Protein AF-A0A8B6XBF7-F1 (afdb_monomer_lite)

Sequence (54 aa):
MNSQNRWTRDQLKLAFHLYCQLPFGRLHARNPEVMALARLLGRTPSALAMKLVN

Foldseek 3Di:
DDPPDDQDPVLLVVLVVVLVVDDPVQLQLPRPVLCVSCVVRVHRSHVSSVVSVD

Radius of gyration: 10.84 Å; chains: 1; bounding box: 20×28×30 Å
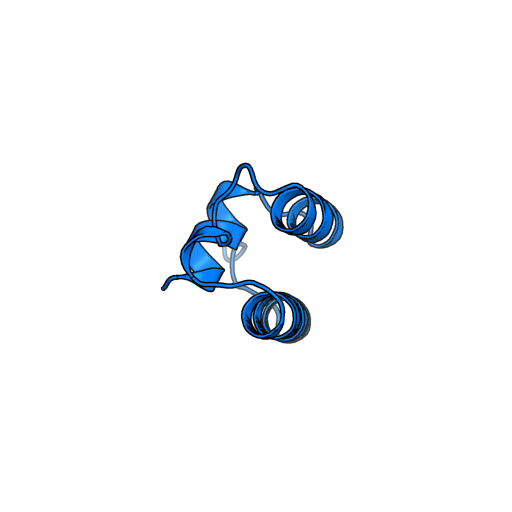
Secondary structure (DSSP, 8-state):
-----PPPHHHHHHHHHHHHHS-GGG-STT-HHHHHHHHHTT--HHHHHHHHH-

Structure (mmCIF, N/CA/C/O backbone):
data_AF-A0A8B6XBF7-F1
#
_entry.id   AF-A0A8B6XBF7-F1
#
loop_
_atom_site.group_PDB
_atom_site.id
_atom_site.type_symbol
_atom_site.label_atom_id
_atom_site.label_alt_id
_atom_site.label_comp_id
_atom_site.label_asym_id
_atom_site.label_entity_id
_atom_site.label_seq_id
_atom_site.pdbx_PDB_ins_code
_atom_site.Cartn_x
_atom_site.Cartn_y
_atom_site.Cartn_z
_atom_site.occupancy
_atom_site.B_iso_or_equiv
_atom_site.auth_seq_id
_atom_site.auth_comp_id
_atom_site.auth_asym_id
_atom_site.auth_atom_id
_atom_site.pdbx_PDB_model_num
ATOM 1 N N . MET A 1 1 ? -4.371 17.950 20.333 1.00 38.94 1 MET A N 1
ATOM 2 C CA . MET A 1 1 ? -3.401 16.834 20.222 1.00 38.94 1 MET A CA 1
ATOM 3 C C . MET A 1 1 ? -4.037 15.760 19.343 1.00 38.94 1 MET A C 1
ATOM 5 O O . MET A 1 1 ? -4.926 15.060 19.804 1.00 38.94 1 MET A O 1
ATOM 9 N N . ASN A 1 2 ? -3.712 15.732 18.044 1.00 45.78 2 ASN A N 1
ATOM 10 C CA . ASN A 1 2 ? -4.475 14.971 17.042 1.00 45.78 2 ASN A CA 1
ATOM 11 C C . ASN A 1 2 ? -4.156 13.470 17.062 1.00 45.78 2 ASN A C 1
ATOM 13 O O . ASN A 1 2 ? -3.118 13.031 16.579 1.00 45.78 2 ASN A O 1
ATOM 17 N N . SER A 1 3 ? -5.110 12.676 17.537 1.00 57.41 3 SER A N 1
ATOM 18 C CA . SER A 1 3 ? -5.073 11.209 17.605 1.00 57.41 3 SER A CA 1
ATOM 19 C C . SER A 1 3 ? -5.297 10.470 16.267 1.00 57.41 3 SER A C 1
ATOM 21 O O . SER A 1 3 ? -5.681 9.304 16.281 1.00 57.41 3 SER A O 1
ATOM 23 N N . GLN A 1 4 ? -5.116 11.091 15.098 1.00 59.94 4 GLN A N 1
ATOM 24 C CA . GLN A 1 4 ? -5.845 10.677 13.883 1.00 59.94 4 GLN A CA 1
ATOM 25 C C . GLN A 1 4 ? -4.947 10.324 12.683 1.00 59.94 4 GLN A C 1
ATOM 27 O O . GLN A 1 4 ? -5.043 10.933 11.626 1.00 59.94 4 GLN A O 1
ATOM 32 N N . ASN A 1 5 ? -4.074 9.318 12.817 1.00 71.50 5 ASN A N 1
ATOM 33 C CA . ASN A 1 5 ? -3.494 8.652 11.634 1.00 71.50 5 ASN A CA 1
ATOM 34 C C . ASN A 1 5 ? -3.280 7.137 11.810 1.00 71.50 5 ASN A C 1
ATOM 36 O O . ASN A 1 5 ? -2.559 6.518 11.026 1.00 71.50 5 ASN A O 1
ATOM 40 N N . ARG A 1 6 ? -3.897 6.514 12.824 1.00 89.81 6 ARG A N 1
ATOM 41 C CA . ARG A 1 6 ? -3.773 5.066 13.061 1.00 89.81 6 ARG A CA 1
ATOM 42 C C . ARG A 1 6 ? -4.454 4.283 11.942 1.00 89.81 6 ARG A C 1
ATOM 44 O O . ARG A 1 6 ? -5.497 4.695 11.445 1.00 89.81 6 ARG A O 1
ATOM 51 N N . TRP A 1 7 ? -3.845 3.180 11.528 1.00 94.50 7 TRP A N 1
ATOM 52 C CA . TRP A 1 7 ? -4.453 2.248 10.582 1.00 94.50 7 TRP A CA 1
ATOM 53 C C . TRP A 1 7 ? -5.589 1.496 11.270 1.00 94.50 7 TRP A C 1
ATOM 55 O O . TRP A 1 7 ? -5.403 0.977 12.371 1.00 94.50 7 TRP A O 1
ATOM 65 N N . THR A 1 8 ? -6.761 1.436 10.640 1.00 96.00 8 THR A N 1
ATOM 66 C CA . THR A 1 8 ? -7.847 0.589 11.144 1.00 96.00 8 THR A CA 1
ATOM 67 C C . THR A 1 8 ? -7.558 -0.876 10.826 1.00 96.00 8 THR A C 1
ATOM 69 O O . THR A 1 8 ? -6.785 -1.195 9.919 1.00 96.00 8 THR A O 1
ATOM 72 N N . ARG A 1 9 ? -8.204 -1.793 11.552 1.00 96.19 9 ARG A N 1
ATOM 73 C CA . ARG A 1 9 ? -8.045 -3.233 11.315 1.00 96.19 9 ARG A CA 1
ATOM 74 C C . ARG A 1 9 ? -8.389 -3.621 9.875 1.00 96.19 9 ARG A C 1
ATOM 76 O O . ARG A 1 9 ? -7.691 -4.443 9.292 1.00 96.19 9 ARG A O 1
ATOM 83 N N . ASP A 1 10 ? -9.421 -3.021 9.295 1.00 97.25 10 ASP A N 1
ATOM 84 C CA . ASP A 1 10 ? -9.837 -3.345 7.929 1.00 97.25 10 ASP A CA 1
ATOM 85 C C . ASP A 1 10 ? -8.909 -2.727 6.879 1.00 97.25 10 ASP A C 1
ATOM 87 O O . ASP A 1 10 ? -8.583 -3.395 5.899 1.00 97.25 10 ASP A O 1
ATOM 91 N N . GLN A 1 11 ? -8.366 -1.527 7.128 1.00 97.31 11 GLN A N 1
ATOM 92 C CA . GLN A 1 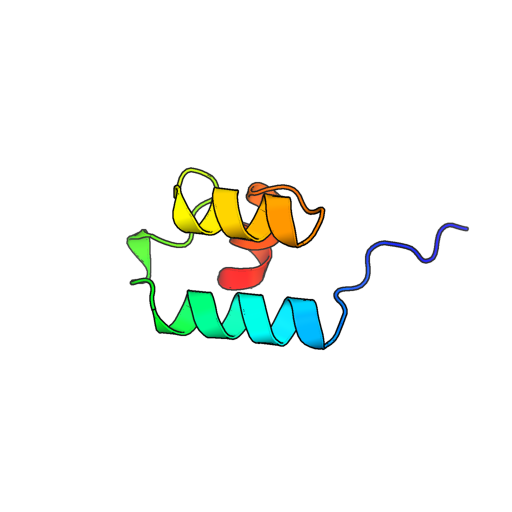11 ? -7.294 -0.971 6.293 1.00 97.31 11 GLN A CA 1
ATOM 93 C C . GLN A 1 11 ? -6.064 -1.895 6.278 1.00 97.31 11 GLN A C 1
ATOM 95 O O . GLN A 1 11 ? -5.471 -2.103 5.223 1.00 97.31 11 GLN A O 1
ATOM 100 N N . LEU A 1 12 ? -5.700 -2.485 7.424 1.00 97.25 12 LEU A N 1
ATOM 101 C CA . LEU A 1 12 ? -4.589 -3.439 7.513 1.00 97.25 12 LEU A CA 1
ATOM 102 C C . LEU A 1 12 ? -4.878 -4.746 6.773 1.00 97.25 12 LEU A C 1
ATOM 104 O O . LEU A 1 12 ? -4.005 -5.230 6.063 1.00 97.25 12 LEU A O 1
ATOM 108 N N . LYS A 1 13 ? -6.089 -5.302 6.898 1.00 98.12 13 LYS A N 1
ATOM 109 C CA . LYS A 1 13 ? -6.479 -6.511 6.152 1.00 98.12 13 LYS A CA 1
ATOM 110 C C . LYS A 1 13 ? -6.400 -6.288 4.644 1.00 98.12 13 LYS A C 1
ATOM 112 O O . LYS A 1 13 ? -5.867 -7.135 3.941 1.00 98.12 13 LYS A O 1
ATOM 117 N N . LEU A 1 14 ? -6.904 -5.154 4.155 1.00 98.31 14 LEU A N 1
ATOM 118 C CA . LEU A 1 14 ? -6.867 -4.826 2.730 1.00 98.31 14 LEU A CA 1
ATOM 119 C C . LEU A 1 14 ? -5.436 -4.579 2.236 1.00 98.31 14 LEU A C 1
ATOM 121 O O . LEU A 1 14 ? -5.069 -5.070 1.172 1.00 98.31 14 LEU A O 1
ATOM 125 N N . ALA A 1 15 ? -4.608 -3.876 3.016 1.00 97.94 15 ALA A N 1
ATOM 126 C CA . ALA A 1 15 ? -3.192 -3.708 2.695 1.00 97.94 15 ALA A CA 1
ATOM 127 C C . ALA A 1 15 ? -2.461 -5.061 2.654 1.00 97.94 15 ALA A C 1
ATOM 129 O O . ALA A 1 15 ? -1.729 -5.333 1.709 1.00 97.94 15 ALA A O 1
ATOM 130 N N . PHE A 1 16 ? -2.706 -5.937 3.632 1.00 98.00 16 PHE A N 1
ATOM 131 C CA . PHE A 1 16 ? -2.125 -7.278 3.673 1.00 98.00 16 PHE A CA 1
ATOM 132 C C . PHE A 1 16 ? -2.592 -8.154 2.504 1.00 98.00 16 PHE A C 1
ATOM 134 O O . PHE A 1 16 ? -1.786 -8.846 1.893 1.00 98.00 16 PHE A O 1
ATOM 141 N N . HIS A 1 17 ? -3.873 -8.080 2.138 1.00 98.25 17 HIS A N 1
ATOM 142 C CA . HIS A 1 17 ? -4.392 -8.771 0.961 1.00 98.25 17 HIS A CA 1
ATOM 143 C C . HIS A 1 17 ? -3.647 -8.351 -0.313 1.00 98.25 17 HIS A C 1
ATOM 145 O O . HIS A 1 17 ? -3.181 -9.213 -1.052 1.00 98.25 17 HIS A O 1
ATOM 151 N N . LEU A 1 18 ? -3.460 -7.041 -0.523 1.00 98.12 18 LEU A N 1
ATOM 152 C CA . LEU A 1 18 ? -2.701 -6.529 -1.665 1.00 98.12 18 LEU A CA 1
ATOM 153 C C . LEU A 1 18 ? -1.223 -6.949 -1.611 1.00 98.12 18 LEU A C 1
ATOM 155 O O . LEU A 1 18 ? -0.653 -7.314 -2.636 1.00 98.12 18 LEU A O 1
ATOM 159 N N . TYR A 1 19 ? -0.606 -6.935 -0.426 1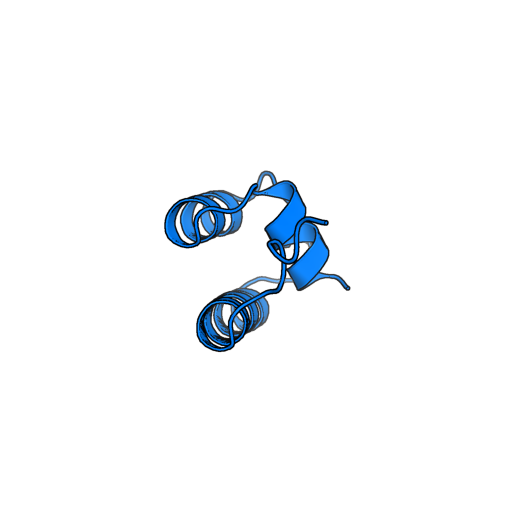.00 98.00 19 TYR A N 1
ATOM 160 C CA . TYR A 1 19 ? 0.771 -7.400 -0.231 1.00 98.00 19 TYR A CA 1
ATOM 161 C C . TYR A 1 19 ? 0.962 -8.838 -0.729 1.00 98.00 19 TYR A C 1
ATOM 163 O O . TYR A 1 19 ? 1.920 -9.115 -1.441 1.00 98.00 19 TYR A O 1
ATOM 171 N N . CYS A 1 20 ? 0.027 -9.739 -0.418 1.00 97.44 20 CYS A N 1
ATOM 172 C CA . CYS A 1 20 ? 0.090 -11.133 -0.863 1.00 97.44 20 CYS A CA 1
ATOM 173 C C . CYS A 1 20 ? -0.068 -11.311 -2.383 1.00 97.44 20 CYS A C 1
ATOM 175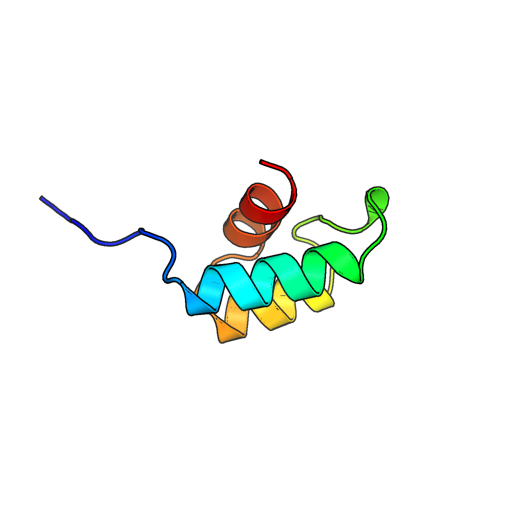 O O . CYS A 1 20 ? 0.297 -12.361 -2.905 1.00 97.44 20 CYS A O 1
ATOM 177 N N . GLN A 1 21 ? -0.630 -10.328 -3.088 1.00 97.56 21 GLN A N 1
ATOM 178 C CA . GLN A 1 21 ? -0.860 -10.392 -4.534 1.00 97.56 21 GLN A CA 1
ATOM 179 C C . GLN A 1 21 ? 0.294 -9.799 -5.347 1.00 97.56 21 GLN A C 1
ATOM 181 O O . GLN A 1 21 ? 0.511 -10.199 -6.492 1.00 97.56 21 GLN A O 1
ATOM 186 N N . LEU A 1 22 ? 1.032 -8.843 -4.779 1.00 97.44 22 LEU A N 1
ATOM 187 C CA . LEU A 1 22 ? 2.075 -8.117 -5.493 1.00 97.44 22 LEU A CA 1
ATOM 188 C C . LEU A 1 22 ? 3.473 -8.682 -5.209 1.00 97.44 22 LEU A C 1
ATOM 190 O O . LEU A 1 22 ? 3.842 -8.868 -4.052 1.00 97.44 22 LEU A O 1
ATOM 194 N N . PRO A 1 23 ? 4.316 -8.871 -6.241 1.00 96.12 23 PRO A N 1
ATOM 195 C CA . PRO A 1 23 ? 5.715 -9.209 -6.026 1.00 96.12 23 PRO A CA 1
ATOM 196 C C . PRO A 1 23 ? 6.480 -8.026 -5.408 1.00 96.12 23 PRO A C 1
ATOM 198 O O . PRO A 1 23 ? 6.124 -6.863 -5.607 1.00 96.12 23 PRO A O 1
ATOM 201 N N . PHE A 1 24 ? 7.592 -8.325 -4.731 1.00 87.75 24 PHE A N 1
ATOM 202 C CA . PHE A 1 24 ? 8.416 -7.374 -3.965 1.00 87.75 24 PHE A CA 1
ATOM 203 C C . PHE A 1 24 ? 8.791 -6.083 -4.728 1.00 87.75 24 PHE A C 1
ATOM 205 O O . PHE A 1 24 ? 8.788 -5.000 -4.152 1.00 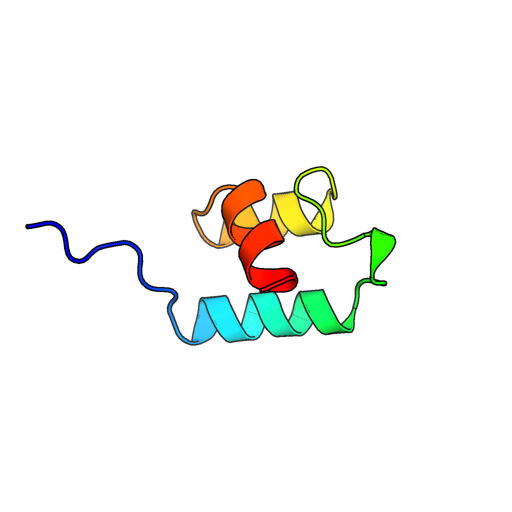87.75 24 PHE A O 1
ATOM 212 N N . GLY A 1 25 ? 9.010 -6.146 -6.046 1.00 94.88 25 GLY A N 1
ATOM 213 C CA . GLY A 1 25 ? 9.322 -4.973 -6.879 1.00 94.88 25 GLY A CA 1
ATOM 214 C C . GLY A 1 25 ? 8.132 -4.076 -7.247 1.00 94.88 25 GLY A C 1
ATOM 215 O O . GLY A 1 25 ? 8.322 -3.048 -7.888 1.00 94.88 25 GLY A O 1
ATOM 216 N N . ARG A 1 26 ? 6.901 -4.450 -6.879 1.00 97.31 26 ARG A N 1
ATOM 217 C CA . ARG A 1 26 ? 5.665 -3.743 -7.258 1.00 97.31 26 ARG A CA 1
ATOM 218 C C . ARG A 1 26 ? 4.972 -3.048 -6.085 1.00 97.31 26 ARG A C 1
ATOM 220 O O . ARG A 1 26 ? 3.956 -2.390 -6.297 1.00 97.31 26 ARG A O 1
ATOM 227 N N . LEU A 1 27 ? 5.526 -3.118 -4.876 1.00 97.50 27 LEU A N 1
ATOM 228 C CA . LEU A 1 27 ? 4.980 -2.512 -3.651 1.00 97.50 27 LEU A CA 1
ATOM 229 C C . LEU A 1 27 ? 5.317 -1.010 -3.519 1.00 97.50 27 LEU A C 1
ATOM 231 O O . LEU A 1 27 ? 5.612 -0.515 -2.435 1.00 97.50 27 LEU A O 1
ATOM 235 N N . HIS A 1 28 ? 5.303 -0.260 -4.625 1.00 97.69 28 HIS A N 1
ATOM 236 C CA . HIS A 1 28 ? 5.700 1.150 -4.655 1.00 97.69 28 HIS A CA 1
ATOM 237 C C . HIS A 1 28 ? 4.517 2.089 -4.920 1.00 97.69 28 HIS A C 1
ATOM 239 O O . HIS A 1 28 ? 3.543 1.735 -5.580 1.00 97.69 28 HIS A O 1
ATOM 245 N N . ALA A 1 29 ? 4.638 3.349 -4.496 1.00 97.88 29 ALA A N 1
ATOM 246 C CA . ALA A 1 29 ? 3.565 4.347 -4.575 1.00 97.88 29 ALA A CA 1
ATOM 247 C C . ALA A 1 29 ? 3.061 4.641 -6.003 1.00 97.88 29 ALA A C 1
ATOM 249 O O . ALA A 1 29 ? 1.937 5.103 -6.167 1.00 97.88 29 ALA A O 1
ATOM 250 N N . ARG A 1 30 ? 3.883 4.379 -7.032 1.00 97.94 30 ARG A N 1
ATOM 251 C CA . ARG A 1 30 ? 3.513 4.518 -8.456 1.00 97.94 30 ARG A CA 1
ATOM 252 C C . ARG A 1 30 ? 2.762 3.314 -9.040 1.00 97.94 30 ARG A C 1
ATOM 254 O O . ARG A 1 30 ? 2.409 3.348 -10.212 1.00 97.94 30 ARG A O 1
ATOM 261 N N . ASN A 1 31 ? 2.561 2.239 -8.275 1.00 98.31 31 ASN A N 1
ATOM 262 C CA . ASN A 1 31 ? 1.822 1.081 -8.765 1.00 98.31 31 ASN A CA 1
ATOM 263 C C . ASN A 1 31 ? 0.320 1.444 -8.816 1.00 98.31 31 ASN A C 1
ATOM 265 O O . ASN A 1 31 ? -0.211 1.893 -7.795 1.00 98.31 31 ASN A O 1
ATOM 269 N N . PRO A 1 32 ? -0.375 1.244 -9.954 1.00 98.50 32 PRO A N 1
ATOM 270 C CA . PRO A 1 32 ? -1.804 1.525 -10.084 1.00 98.50 32 PRO A CA 1
ATOM 271 C C . PRO A 1 32 ? -2.690 0.862 -9.019 1.00 98.50 32 PRO A C 1
ATOM 273 O O . PRO A 1 32 ? -3.641 1.486 -8.554 1.00 98.50 32 PRO A O 1
ATOM 276 N N . GLU A 1 33 ? -2.371 -0.360 -8.589 1.00 98.50 33 GLU A N 1
ATOM 277 C CA . GLU A 1 33 ? -3.127 -1.106 -7.573 1.00 98.50 33 GLU A CA 1
ATOM 278 C C . GLU A 1 33 ? -2.943 -0.487 -6.181 1.00 98.50 33 GLU A C 1
ATOM 280 O O . GLU A 1 33 ? -3.912 -0.286 -5.447 1.00 98.50 33 GLU A O 1
ATOM 285 N N . VAL A 1 34 ? -1.715 -0.065 -5.856 1.00 98.50 34 VAL A N 1
ATOM 286 C CA . VAL A 1 34 ? -1.413 0.691 -4.629 1.00 98.50 34 VAL A CA 1
ATOM 287 C C . VAL A 1 34 ? -2.126 2.046 -4.650 1.00 98.50 34 VAL A C 1
ATOM 289 O O . VAL A 1 34 ? -2.729 2.444 -3.658 1.00 98.50 34 VAL A O 1
ATOM 292 N N . MET A 1 35 ? -2.121 2.754 -5.782 1.00 98.69 35 MET A N 1
ATOM 293 C CA . MET A 1 35 ? -2.838 4.026 -5.928 1.00 98.69 35 MET A CA 1
ATOM 294 C C . MET A 1 35 ? -4.355 3.859 -5.784 1.00 98.69 35 MET A C 1
ATOM 296 O O . MET A 1 35 ? -5.009 4.678 -5.135 1.00 98.69 35 MET A O 1
ATOM 300 N N . ALA A 1 36 ? -4.924 2.812 -6.383 1.00 98.69 36 ALA A N 1
ATOM 301 C CA . ALA A 1 36 ? -6.346 2.507 -6.295 1.00 98.69 36 ALA A CA 1
ATOM 302 C C . ALA A 1 36 ? -6.759 2.201 -4.852 1.00 98.69 36 ALA A C 1
ATOM 304 O O . ALA A 1 36 ? -7.682 2.838 -4.340 1.00 98.69 36 ALA A O 1
ATOM 305 N N . LEU A 1 37 ? -6.032 1.308 -4.174 1.00 98.56 37 LEU A N 1
ATOM 306 C CA . LEU A 1 37 ? -6.329 0.966 -2.790 1.00 98.56 37 LEU A CA 1
ATOM 307 C C . LEU A 1 37 ? -6.131 2.171 -1.862 1.00 98.56 37 LEU A C 1
ATOM 309 O O . LEU A 1 37 ? -6.991 2.446 -1.032 1.00 98.56 37 LEU A O 1
ATOM 313 N N . ALA A 1 38 ? -5.059 2.950 -2.024 1.00 98.19 38 ALA A N 1
ATOM 314 C CA . ALA A 1 38 ? -4.824 4.134 -1.198 1.00 98.19 38 ALA A CA 1
ATOM 315 C C . ALA A 1 38 ? -5.978 5.147 -1.290 1.00 98.19 38 ALA A C 1
ATOM 317 O O . ALA A 1 38 ? -6.438 5.632 -0.255 1.00 98.19 38 ALA A O 1
ATOM 318 N N . ARG A 1 39 ? -6.505 5.399 -2.500 1.00 98.31 39 ARG A N 1
ATOM 319 C CA . ARG A 1 39 ? -7.695 6.246 -2.696 1.00 98.31 39 ARG A CA 1
ATOM 320 C C . ARG A 1 39 ? -8.917 5.696 -1.964 1.00 98.31 39 ARG A C 1
ATOM 322 O O . ARG A 1 39 ? -9.592 6.459 -1.284 1.00 98.31 39 ARG A O 1
ATOM 329 N N . LEU A 1 40 ? -9.159 4.386 -2.046 1.00 97.88 40 LEU A N 1
ATOM 330 C CA . LEU A 1 40 ? -10.277 3.730 -1.359 1.00 97.88 40 LEU A CA 1
ATOM 331 C C . LEU A 1 40 ? -10.155 3.808 0.172 1.00 97.88 40 LEU A C 1
ATOM 333 O O . LEU A 1 40 ? -11.154 3.977 0.863 1.00 97.88 40 LEU A O 1
ATOM 337 N N . LEU A 1 41 ? -8.935 3.734 0.711 1.00 96.50 41 LEU A N 1
ATOM 338 C CA . LEU A 1 41 ? -8.678 3.825 2.153 1.00 96.50 41 LEU A CA 1
ATOM 339 C C . LEU A 1 41 ? -8.585 5.269 2.679 1.00 96.50 41 LEU A C 1
ATOM 341 O O . LEU A 1 41 ? -8.377 5.447 3.883 1.00 96.50 41 LEU A O 1
ATOM 345 N N . GLY A 1 42 ? -8.680 6.287 1.813 1.00 96.44 42 GLY A N 1
ATOM 346 C CA . GLY A 1 42 ? -8.468 7.690 2.186 1.00 96.44 42 GLY A CA 1
ATOM 347 C C . GLY A 1 42 ? -7.028 7.993 2.623 1.00 96.44 42 GLY A C 1
ATOM 348 O O . GLY A 1 42 ? -6.802 8.809 3.514 1.00 96.44 42 GLY A O 1
ATOM 349 N N . ARG A 1 43 ? -6.038 7.300 2.046 1.00 95.75 43 ARG A N 1
ATOM 350 C CA . ARG A 1 43 ? -4.602 7.451 2.340 1.00 95.75 43 ARG A CA 1
ATOM 351 C C . ARG A 1 43 ? -3.841 7.920 1.104 1.00 95.75 43 ARG A C 1
ATOM 353 O O . ARG A 1 43 ? -4.312 7.813 -0.025 1.00 95.75 43 ARG A O 1
ATOM 360 N N . THR A 1 44 ? -2.618 8.402 1.306 1.00 97.50 44 THR A N 1
ATOM 361 C CA . THR A 1 44 ? -1.717 8.674 0.181 1.00 97.50 44 THR A CA 1
ATOM 362 C C . THR A 1 44 ? -1.090 7.372 -0.332 1.00 97.50 44 THR A C 1
ATOM 364 O O . THR A 1 44 ? -0.808 6.474 0.471 1.00 97.50 44 THR A O 1
ATOM 367 N N . PRO A 1 45 ? -0.807 7.256 -1.645 1.00 98.31 45 PRO A N 1
ATOM 368 C CA . PRO A 1 45 ? -0.105 6.094 -2.190 1.00 98.31 45 PRO A CA 1
ATOM 369 C C . PRO A 1 45 ? 1.242 5.839 -1.505 1.00 98.31 45 PRO A C 1
ATOM 371 O O . PRO A 1 45 ? 1.587 4.691 -1.250 1.00 98.31 45 PRO A O 1
ATOM 374 N N . SER A 1 46 ? 1.974 6.896 -1.130 1.00 97.69 46 SER A N 1
ATOM 375 C CA . SER A 1 46 ? 3.232 6.780 -0.381 1.00 97.69 46 SER A CA 1
ATOM 376 C C . SER A 1 46 ? 3.040 6.194 1.018 1.00 97.69 46 SER A C 1
ATOM 378 O O . SER A 1 46 ? 3.837 5.358 1.432 1.00 97.69 46 SER A O 1
ATOM 380 N N . ALA A 1 47 ? 1.983 6.581 1.740 1.00 96.94 47 ALA A N 1
ATOM 381 C CA . ALA A 1 47 ? 1.698 6.025 3.062 1.00 96.94 47 ALA A CA 1
ATOM 382 C C . ALA A 1 47 ? 1.332 4.537 2.990 1.00 96.94 47 ALA A C 1
ATOM 384 O O . ALA A 1 47 ? 1.794 3.759 3.823 1.00 96.94 47 ALA A O 1
ATOM 385 N N . LEU A 1 48 ? 0.537 4.132 1.993 1.00 97.69 48 LEU A N 1
ATOM 386 C CA . LEU A 1 48 ? 0.223 2.719 1.779 1.00 97.69 48 LEU A CA 1
ATOM 387 C C . LEU A 1 48 ? 1.460 1.931 1.335 1.00 97.69 48 LEU A C 1
ATOM 389 O O . LEU A 1 48 ? 1.724 0.885 1.908 1.00 97.69 48 LEU A O 1
ATOM 393 N N . ALA A 1 49 ? 2.248 2.443 0.386 1.00 97.75 49 ALA A N 1
ATOM 394 C CA . ALA A 1 49 ? 3.485 1.795 -0.052 1.00 97.75 49 ALA A CA 1
ATOM 395 C C . ALA A 1 49 ? 4.457 1.575 1.114 1.00 97.75 49 ALA A C 1
ATOM 397 O O . ALA A 1 49 ? 4.923 0.459 1.310 1.00 97.75 49 ALA A O 1
ATOM 398 N N . MET A 1 50 ? 4.685 2.596 1.952 1.00 96.56 50 MET A N 1
ATOM 399 C CA . MET A 1 50 ? 5.472 2.429 3.177 1.00 96.56 50 MET A CA 1
ATOM 400 C C . MET A 1 50 ? 4.873 1.360 4.088 1.00 96.56 50 MET A C 1
ATOM 402 O O . MET A 1 50 ? 5.620 0.576 4.658 1.00 96.56 50 MET A O 1
ATOM 406 N N . LYS A 1 51 ? 3.544 1.281 4.204 1.00 96.19 51 LYS A N 1
ATOM 407 C CA . LYS A 1 51 ? 2.902 0.275 5.052 1.00 96.19 51 LYS A CA 1
ATOM 408 C C . LYS A 1 51 ? 3.018 -1.158 4.522 1.00 96.19 51 LYS A C 1
ATOM 410 O O . LYS A 1 51 ? 2.942 -2.090 5.310 1.00 96.19 51 LYS A O 1
ATOM 415 N N . LEU A 1 52 ? 3.178 -1.335 3.213 1.00 96.38 52 LEU A N 1
ATOM 416 C CA . LEU A 1 52 ? 3.369 -2.647 2.592 1.00 96.38 52 LEU A CA 1
ATOM 417 C C . LEU A 1 52 ? 4.801 -3.175 2.759 1.00 96.38 52 LEU A C 1
ATOM 419 O O . LEU A 1 52 ? 5.011 -4.377 2.641 1.00 96.38 52 LEU A O 1
ATOM 423 N N . VAL A 1 53 ? 5.777 -2.296 3.007 1.00 93.94 53 VAL A N 1
ATOM 424 C CA . VAL A 1 53 ? 7.204 -2.661 3.084 1.00 93.94 53 VAL A CA 1
ATOM 425 C C . VAL A 1 53 ? 7.826 -2.489 4.479 1.00 93.94 53 VAL A C 1
ATOM 427 O O . VAL A 1 53 ? 8.988 -2.843 4.645 1.00 93.94 53 VAL A O 1
ATOM 430 N N . ASN A 1 54 ? 7.079 -1.961 5.461 1.00 81.12 54 ASN A N 1
ATOM 431 C CA . ASN A 1 54 ? 7.489 -1.781 6.867 1.00 81.12 54 ASN A CA 1
ATOM 432 C C . ASN A 1 54 ? 6.507 -2.456 7.833 1.00 81.12 54 ASN A C 1
ATOM 434 O O . ASN A 1 54 ? 6.986 -3.143 8.756 1.00 81.12 54 ASN A O 1
#

Organism: NCBI:txid1121388

pLDDT: mean 92.8, std 12.97, range [38.94, 98.69]

=== Feature glossary ===
Key to the feature types in this record:

— What the protein is —

Primary structure: the covalent order of the twenty standard amino acids along the backbone. Two proteins with the same sequence will (almost always) fold to the same structure; two with 30% identity often share a fold but not the details.

Database cross-references. InterPro integrates a dozen domain/family signature databases into unified entries with residue-range hits. GO terms attach function/process/location labels with evidence codes. CATH codes position the fold in a four-level structural taxonomy. Organism is the NCBI-taxonomy species name.

— Where its atoms are —

The mmCIF block holds the 3D Cartesian coordinates of each backbone atom (N, Cα, C, O) in ångströms. mmCIF is the PDB's canonical archive format — a tagged-loop text representation of the atomic model.

Six rendered views show the 3D structure from the faces of a cube — i.e. along ±x, ±y, ±z. Rendering representation is drawn randomly per protein from cartoon (secondary-structure ribbons), sticks (backbone bonds), or molecular surface; coloring is either N→C rainbow (blue at the N-terminus through red at the C-terminus) or one color per chain.

— Local backbone conformation —

DSSP 8-state secondary structure assigns each residue one of H (α-helix), G (3₁₀-helix), I (π-helix), E (extended β-strand), B (isolated β-bridge), T (hydrogen-bonded turn), S (bend), or '-' (coil). The assignment is computed from backbone hydrogen-bond geometry via the Kabsch–Sander algorithm.

P-SEA three-state annotation labels each residue as helix, strand, or coil based purely on the geometry of the Cα trace. It serves as a fallback when the full backbone (and thus DSSP) is unavailable.

The φ/ψ torsion pair specifies the backbone conformation at each residue. φ rotates about the N–Cα bond, ψ about the Cα–C bond. Steric clashes forbid most of the (φ, ψ) plane — the allowed regions (α-helix basin, β-sheet basin, left-handed helix) are the Ramachandran-allowed regions.

— Global shape and packing —

The geometric summary reports three shape descriptors. Rg (radius of gyration) measures how spread out the Cα atoms are about their centre of mass; compact globular proteins have small Rg, elongated or unfolded ones large. Cα contacts (<8 Å, |i−j|>4) count long-range residue pairs in spatial proximity — high for tightly packed folds, near zero for rods or random coil. The bounding-box extents give the protein's footprint along x, y, z in Å.

Accessible surface area quantifies burial. A residue with SASA near zero is packed into the hydrophobic core; one with SASA >100 Å² sits on the surface. Computed here via the Shrake–Rupley numerical algorithm with a 1.4 Å probe.

Plot images: a contact map (which residues are close in 3D, as an N×N binary image), a Ramachandran scatter (backbone torsion angles, revealing secondary-structure composition at a glance), and — for AlphaFold structures — a PAE heatmap (pairwise prediction confidence).

— Structural neighborhood —

The Foldseek 3Di string encodes local tertiary geometry as a 20-letter alphabet — one character per residue — derived from the relative positions of nearby Cα atoms. Unlike the amino-acid sequence, 3Di is a direct function of the 3D structure, so two proteins with the same fold have similar 3Di strings even at low sequence identity.

Nearest PDB neighbors are the top structural matches found by Foldseek when searching this structure against the entire Protein Data Bank. Each hit reports a TM-score (0 to 1; >0.5 almost always implies the same fold) and an E-value. These are *structural* homologs — they may share no detectable sequence similarity.

— Confidence and disorder —

For AlphaFold models, the B-factor field carries pLDDT — t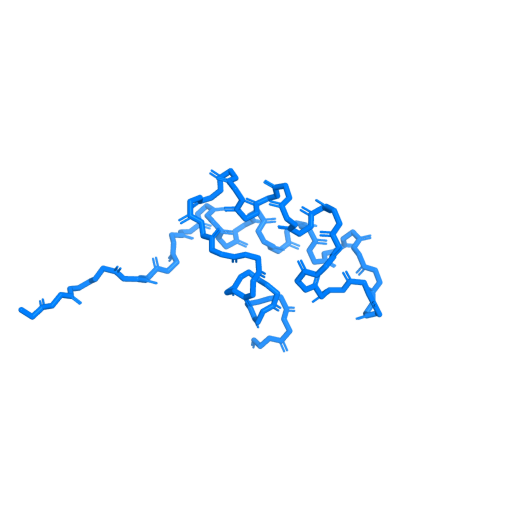he model's own estimate of local accuracy on a 0–100 scale. Regions with pLDDT<50 should be treated as essentially unmodeled; they often correspond to intrinsically disordered segments.

B-factor (Debye–Waller factor) reflects atomic displacement in the crystal lattice. It is an experimental observable (units Å²), not a prediction; low values mean the atom is pinned down, high values mean it moves or is heterogeneous across the crystal.

Predicted aligned error is AlphaFold's pairwise confidence. Unlike pLDDT (per-residue), PAE is per-residue-pair and captures whether two parts of the structure are correctly placed relative to each other. Units are ångströms of expected positional error.